Protein AF-A0AB39K686-F1 (afdb_monomer_lite)

Secondary structure (DSSP, 8-state):
--------HHHHHHTTSEEEEEE--EEPS-HHHHHHTGGGS-EEEEEETTEEEEEES--SS--S--EEEEEE--TTT---SSTTEEEEEEEE--TT-SSPEEEEEEEE---PPPHHHHHHHHHHHHHHHHTT------GGG-

pLDDT: mean 71.39, std 12.78, range [28.22, 87.88]

Radius of gyration: 18.41 Å; chains: 1; bounding box: 53×48×41 Å

Sequence (142 aa):
MVPAQGNDPHHIRLTPHKIIKVLELFKVSKPRDALRNASHSNYIYILDGNKPLYLSIVTSSRPLPSIDYLLLKDQKNTFTNQPNIINGYLINKDSTTDNPNLEEIELKVKSQLRTGYAERFQSVAAQYTARIGVDYFNEKTL

Structure (mmCIF, N/CA/C/O backbone):
data_AF-A0AB39K686-F1
#
_entry.id   AF-A0AB39K686-F1
#
loop_
_atom_site.group_PDB
_atom_site.id
_atom_site.type_symbol
_atom_site.label_atom_id
_atom_site.label_alt_id
_atom_site.label_comp_id
_atom_site.label_asym_id
_atom_site.label_entity_id
_atom_site.label_seq_id
_atom_site.pdbx_PDB_ins_code
_atom_site.Cartn_x
_atom_site.Cartn_y
_atom_site.Cartn_z
_atom_site.occupancy
_atom_site.B_iso_or_equiv
_atom_site.auth_seq_id
_atom_site.auth_comp_id
_atom_site.auth_asym_id
_atom_site.auth_atom_id
_atom_site.pdbx_PDB_model_num
ATOM 1 N N . MET A 1 1 ? 10.350 3.421 23.337 1.00 31.75 1 MET A N 1
ATOM 2 C CA . MET A 1 1 ? 9.802 4.596 22.623 1.00 31.75 1 MET A CA 1
ATOM 3 C C . MET A 1 1 ? 10.582 4.747 21.333 1.00 31.75 1 MET A C 1
ATOM 5 O O . MET A 1 1 ? 11.787 4.932 21.401 1.00 31.75 1 MET A O 1
ATOM 9 N N . VAL A 1 2 ? 9.934 4.560 20.182 1.00 28.22 2 VAL A N 1
ATOM 10 C CA . VAL A 1 2 ? 10.577 4.761 18.874 1.00 28.22 2 VAL A CA 1
ATOM 11 C C . VAL A 1 2 ? 10.740 6.275 18.675 1.00 28.22 2 VAL A C 1
ATOM 13 O O . VAL A 1 2 ? 9.759 6.994 18.880 1.00 28.22 2 VAL A O 1
ATOM 16 N N . PRO A 1 3 ? 11.946 6.783 18.362 1.00 35.47 3 PRO A N 1
ATOM 17 C CA . PRO A 1 3 ? 12.168 8.211 18.152 1.00 35.47 3 PRO A CA 1
ATOM 18 C C . PRO A 1 3 ? 11.275 8.713 17.013 1.00 35.47 3 PRO A C 1
ATOM 20 O O . PRO A 1 3 ? 11.034 7.993 16.047 1.00 35.47 3 PRO A O 1
ATOM 23 N N . ALA A 1 4 ? 10.746 9.925 17.173 1.00 40.59 4 ALA A N 1
ATOM 24 C CA . ALA A 1 4 ? 9.742 10.551 16.320 1.00 40.59 4 ALA A CA 1
ATOM 25 C C . ALA A 1 4 ? 10.117 10.527 14.822 1.00 40.59 4 ALA A C 1
ATOM 27 O O . ALA A 1 4 ? 10.712 11.462 14.296 1.00 40.59 4 ALA A O 1
ATOM 28 N N . GLN A 1 5 ? 9.709 9.473 14.111 1.00 39.44 5 GLN A N 1
ATOM 29 C CA . GLN A 1 5 ? 9.701 9.386 12.646 1.00 39.44 5 GLN A CA 1
ATOM 30 C C . GLN A 1 5 ? 8.551 10.234 12.069 1.00 39.44 5 GLN A C 1
ATOM 32 O O . GLN A 1 5 ? 7.676 9.737 11.365 1.00 39.44 5 GLN A O 1
ATOM 37 N N . GLY A 1 6 ? 8.503 11.514 12.440 1.00 45.06 6 GLY A N 1
ATOM 38 C CA . GLY A 1 6 ? 7.394 12.415 12.126 1.00 45.06 6 GLY A CA 1
ATOM 39 C C . GLY A 1 6 ? 7.810 13.840 11.772 1.00 45.06 6 GLY A C 1
ATOM 40 O O . GLY A 1 6 ? 6.962 14.718 11.830 1.00 45.06 6 GLY A O 1
ATOM 41 N N . ASN A 1 7 ? 9.076 14.084 11.418 1.00 45.09 7 ASN A N 1
ATOM 42 C CA . ASN A 1 7 ? 9.606 15.441 11.233 1.00 45.09 7 ASN A CA 1
ATOM 43 C C . ASN A 1 7 ? 10.071 15.747 9.802 1.00 45.09 7 ASN A C 1
ATOM 45 O O . ASN A 1 7 ? 11.006 16.519 9.618 1.00 45.09 7 ASN A O 1
ATOM 49 N N . ASP A 1 8 ? 9.406 15.207 8.778 1.00 54.72 8 ASP A N 1
ATOM 50 C CA . ASP A 1 8 ? 9.482 15.868 7.473 1.00 54.72 8 ASP A CA 1
ATOM 51 C C . ASP A 1 8 ? 8.666 17.174 7.551 1.00 54.72 8 ASP A C 1
ATOM 53 O O . ASP A 1 8 ? 7.493 17.122 7.939 1.00 54.72 8 ASP A O 1
ATOM 57 N N . PRO A 1 9 ? 9.222 18.352 7.197 1.00 59.22 9 PRO A N 1
ATOM 58 C CA . PRO A 1 9 ? 8.539 19.650 7.320 1.00 59.22 9 PRO A CA 1
ATOM 59 C C . PRO A 1 9 ? 7.157 19.686 6.654 1.00 59.22 9 PRO A C 1
ATOM 61 O O . PRO A 1 9 ? 6.261 20.418 7.078 1.00 59.22 9 PRO A O 1
ATOM 64 N N . HIS A 1 10 ? 6.970 18.867 5.619 1.00 60.97 10 HIS A N 1
ATOM 65 C CA . HIS A 1 10 ? 5.708 18.712 4.910 1.00 60.97 10 HIS A CA 1
ATOM 66 C C . HIS A 1 10 ? 4.610 18.074 5.777 1.00 60.97 10 HIS A C 1
ATOM 68 O O . HIS A 1 10 ? 3.458 18.478 5.671 1.00 60.97 10 HIS A O 1
ATOM 74 N N . HIS A 1 11 ? 4.935 17.149 6.685 1.00 60.19 11 HIS A N 1
ATOM 75 C CA . HIS A 1 11 ? 3.945 16.512 7.565 1.00 60.19 11 HIS A CA 1
ATOM 76 C C . HIS A 1 11 ? 3.345 17.495 8.579 1.00 60.19 11 HIS A C 1
ATOM 78 O O . HIS A 1 11 ? 2.146 17.450 8.854 1.00 60.19 11 HIS A O 1
ATOM 84 N N . ILE A 1 12 ? 4.153 18.431 9.087 1.00 63.44 12 ILE A N 1
ATOM 85 C CA . ILE A 1 12 ? 3.676 19.496 9.981 1.00 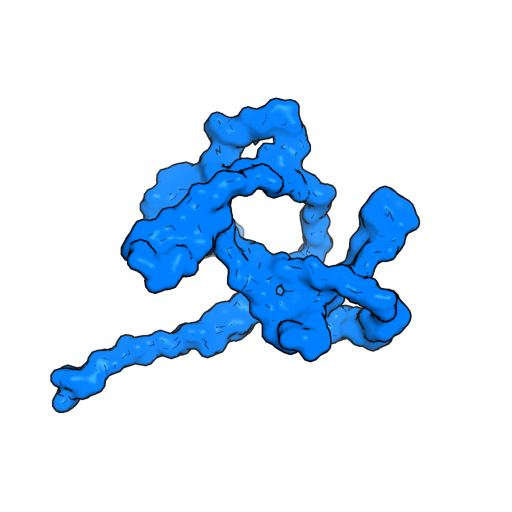63.44 12 ILE A CA 1
ATOM 86 C C . ILE A 1 12 ? 2.744 20.441 9.215 1.00 63.44 12 ILE A C 1
ATOM 88 O O . ILE A 1 12 ? 1.652 20.739 9.690 1.00 63.44 12 ILE A O 1
ATOM 92 N N . ARG A 1 13 ? 3.133 20.857 8.000 1.00 69.75 13 ARG A N 1
ATOM 93 C CA . ARG A 1 13 ? 2.331 21.759 7.147 1.00 69.75 13 ARG A CA 1
ATOM 94 C C . ARG A 1 13 ? 0.986 21.177 6.728 1.00 69.75 13 ARG A C 1
ATOM 96 O O . ARG A 1 13 ? 0.071 21.933 6.431 1.00 69.75 13 ARG A O 1
ATOM 103 N N . LEU A 1 14 ? 0.887 19.854 6.666 1.00 70.50 14 LEU A N 1
ATOM 104 C CA . LEU A 1 14 ? -0.323 19.168 6.235 1.00 70.50 14 LEU A CA 1
ATOM 105 C C . LEU A 1 14 ? -1.225 18.775 7.400 1.00 70.50 14 LEU A C 1
ATOM 107 O O . LEU A 1 14 ? -2.362 18.407 7.152 1.00 70.50 14 LEU A O 1
ATOM 111 N N . THR A 1 15 ? -0.776 18.899 8.652 1.00 73.31 15 THR A N 1
ATOM 112 C CA . THR A 1 15 ? -1.619 18.645 9.828 1.00 73.31 15 THR A CA 1
ATOM 113 C C . THR A 1 15 ? -2.852 19.564 9.793 1.00 73.31 15 THR A C 1
ATOM 115 O O . THR A 1 15 ? -2.689 20.769 9.610 1.00 73.31 15 THR A O 1
ATOM 118 N N . PRO A 1 16 ? -4.082 19.049 9.984 1.00 75.38 16 PRO A N 1
ATOM 119 C CA . PRO A 1 16 ? -4.442 17.717 10.495 1.00 75.38 16 PRO A CA 1
ATOM 120 C C . PRO A 1 16 ? -4.556 16.588 9.448 1.00 75.38 16 PRO A C 1
ATOM 122 O O . PRO A 1 16 ? -4.814 15.439 9.812 1.00 75.38 16 PRO A O 1
ATOM 125 N N . HIS A 1 17 ? -4.357 16.882 8.166 1.00 80.38 17 HIS A N 1
ATOM 126 C CA . HIS A 1 17 ? -4.295 15.900 7.083 1.00 80.38 17 HIS A CA 1
ATOM 127 C C . HIS A 1 17 ? -3.010 15.068 7.132 1.00 80.38 17 HIS A C 1
ATOM 129 O O . HIS A 1 17 ? -1.996 15.453 7.720 1.00 80.38 17 HIS A O 1
ATOM 135 N N . LYS A 1 18 ? -3.051 13.888 6.508 1.00 79.12 18 LYS A N 1
ATOM 136 C CA . LYS A 1 18 ? -1.909 12.966 6.465 1.00 79.12 18 LYS A CA 1
ATOM 137 C C . LYS A 1 18 ? -1.670 12.496 5.045 1.00 79.12 18 LYS A C 1
ATOM 139 O O . LYS A 1 18 ? -2.579 11.951 4.428 1.00 79.12 18 LYS A O 1
ATOM 144 N N . ILE A 1 19 ? -0.443 12.639 4.555 1.00 79.69 19 ILE A N 1
ATOM 145 C CA . ILE A 1 19 ? -0.028 11.946 3.335 1.00 79.69 19 ILE A CA 1
ATOM 146 C C . ILE A 1 19 ? 0.341 10.515 3.699 1.00 79.69 19 ILE A C 1
ATOM 148 O O . ILE A 1 19 ? 1.124 10.281 4.621 1.00 79.69 19 ILE A O 1
ATOM 152 N N . ILE A 1 20 ? -0.213 9.562 2.960 1.00 78.81 20 ILE A N 1
ATOM 153 C CA . ILE A 1 20 ? 0.192 8.162 3.024 1.00 78.81 20 ILE A CA 1
ATOM 154 C C . ILE A 1 20 ? 0.693 7.702 1.661 1.00 78.81 20 ILE A C 1
ATOM 156 O O . ILE A 1 20 ? 0.225 8.158 0.620 1.00 78.81 20 ILE A O 1
ATOM 160 N N . LYS A 1 21 ? 1.639 6.764 1.687 1.00 79.00 21 LYS A N 1
ATOM 161 C CA . LYS A 1 21 ? 2.064 6.015 0.506 1.00 79.00 21 LYS A CA 1
ATOM 162 C C . LYS A 1 21 ? 1.240 4.744 0.412 1.00 79.00 21 LYS A C 1
ATOM 164 O O . LYS A 1 21 ? 1.090 4.035 1.411 1.00 79.00 21 LYS A O 1
ATOM 169 N N . VAL A 1 22 ? 0.755 4.437 -0.780 1.00 80.69 22 VAL A N 1
ATOM 170 C CA . VAL A 1 22 ? 0.024 3.202 -1.063 1.00 80.69 22 VAL A CA 1
ATOM 171 C C . VAL A 1 22 ? 0.703 2.436 -2.187 1.00 80.69 22 VAL A C 1
ATOM 173 O O . VAL A 1 22 ? 1.311 3.024 -3.076 1.00 80.69 22 VAL A O 1
ATOM 176 N N . LEU A 1 23 ? 0.619 1.110 -2.121 1.00 84.19 23 LEU A N 1
ATOM 177 C CA . LEU A 1 23 ? 1.050 0.217 -3.190 1.00 84.19 23 LEU A CA 1
ATOM 178 C C . LEU A 1 23 ? -0.184 -0.305 -3.913 1.00 84.19 23 LEU A C 1
ATOM 180 O O . LEU A 1 23 ? -1.115 -0.801 -3.272 1.00 84.19 23 LEU A O 1
ATOM 184 N N . GLU A 1 24 ? -0.168 -0.228 -5.238 1.00 85.25 24 GLU A N 1
ATOM 185 C CA . GLU A 1 24 ? -1.209 -0.834 -6.060 1.00 85.25 24 GLU A CA 1
ATOM 186 C C . GLU A 1 24 ? -1.119 -2.367 -5.979 1.00 85.25 24 GLU A C 1
ATOM 188 O O . GLU A 1 24 ? -0.034 -2.954 -6.032 1.00 85.25 24 GLU A O 1
ATOM 193 N N . LEU A 1 25 ? -2.272 -3.024 -5.839 1.00 85.75 25 LEU A N 1
ATOM 194 C CA . LEU A 1 25 ? -2.374 -4.478 -5.798 1.00 85.75 25 LEU A CA 1
ATOM 195 C C . LEU A 1 25 ? -3.138 -4.983 -7.016 1.00 85.75 25 LEU A C 1
ATOM 197 O O . LEU A 1 25 ? -4.310 -4.671 -7.219 1.00 85.75 25 LEU A O 1
ATOM 201 N N . PHE A 1 26 ? -2.487 -5.845 -7.783 1.00 86.56 26 PHE A N 1
ATOM 202 C CA . PHE A 1 26 ? -3.030 -6.455 -8.982 1.00 86.56 26 PHE A CA 1
ATOM 203 C C . PHE A 1 26 ? -3.529 -7.861 -8.693 1.00 86.56 26 PHE A C 1
ATOM 205 O O . PHE A 1 26 ? -2.868 -8.660 -8.027 1.00 86.56 26 PHE A O 1
ATOM 212 N N . LYS A 1 27 ? -4.693 -8.201 -9.241 1.00 87.88 27 LYS A N 1
ATOM 213 C CA . LYS A 1 27 ? -5.233 -9.553 -9.128 1.00 87.88 27 LYS A CA 1
ATOM 214 C C . LYS A 1 27 ? -4.419 -10.531 -9.971 1.00 87.88 27 LYS A C 1
ATOM 216 O O . LYS A 1 27 ? -4.228 -10.331 -11.167 1.00 87.88 27 LYS A O 1
ATOM 221 N N . VAL A 1 28 ? -4.009 -11.636 -9.359 1.00 86.94 28 VAL A N 1
ATOM 222 C CA . VAL A 1 28 ? -3.301 -12.713 -10.049 1.00 86.94 28 VAL A CA 1
ATOM 223 C C . VAL A 1 28 ? -4.305 -13.644 -10.730 1.00 86.94 28 VAL A C 1
ATOM 225 O O . VAL A 1 28 ? -5.200 -14.197 -10.090 1.00 86.94 28 VAL A O 1
ATOM 228 N N . SER A 1 29 ? -4.131 -13.854 -12.036 1.00 81.56 29 SER A N 1
ATOM 229 C CA . SER A 1 29 ? -4.971 -14.746 -12.849 1.00 81.56 29 SER A CA 1
ATOM 230 C C . SER A 1 29 ? -4.636 -16.232 -12.675 1.00 81.56 29 SER A C 1
ATOM 232 O O . SER A 1 29 ? -5.522 -17.073 -12.811 1.00 81.56 29 SER A O 1
ATOM 234 N N . LYS A 1 30 ? -3.383 -16.565 -12.329 1.00 83.00 30 LYS A N 1
ATOM 235 C CA . LYS A 1 30 ? -2.897 -17.937 -12.091 1.00 83.00 30 LYS A CA 1
ATOM 236 C C . LYS A 1 30 ? -2.427 -18.142 -10.637 1.00 83.00 30 LYS A C 1
ATOM 238 O O . LYS A 1 30 ? -1.231 -18.084 -10.356 1.00 83.00 30 LYS A O 1
ATOM 243 N N . PRO A 1 31 ? -3.345 -18.420 -9.693 1.00 78.00 31 PRO A N 1
ATOM 244 C CA . PRO A 1 31 ? -3.032 -18.587 -8.271 1.00 78.00 31 PRO A CA 1
ATOM 245 C C . PRO A 1 31 ? -1.940 -19.607 -7.928 1.00 78.00 31 PRO A C 1
ATOM 247 O O . PRO A 1 31 ? -1.159 -19.389 -7.005 1.00 78.00 31 PRO A O 1
ATOM 250 N N . ARG A 1 32 ? -1.871 -20.728 -8.661 1.00 78.50 32 ARG A N 1
ATOM 251 C CA . ARG A 1 32 ? -0.880 -21.791 -8.409 1.00 78.50 32 ARG A CA 1
ATOM 252 C C . ARG A 1 32 ? 0.553 -21.317 -8.657 1.00 78.50 32 ARG A C 1
ATOM 254 O O . ARG A 1 32 ? 1.449 -21.703 -7.912 1.00 78.50 32 ARG A O 1
ATOM 261 N N . ASP A 1 33 ? 0.751 -20.452 -9.646 1.00 75.94 33 ASP A N 1
ATOM 262 C CA . ASP A 1 33 ? 2.065 -19.891 -9.966 1.00 75.94 33 ASP A CA 1
ATOM 263 C C . ASP A 1 33 ? 2.477 -18.834 -8.934 1.00 75.94 33 ASP A C 1
ATOM 265 O O . ASP A 1 33 ? 3.640 -18.778 -8.535 1.00 75.94 33 ASP A O 1
ATOM 269 N N . ALA A 1 34 ? 1.518 -18.052 -8.422 1.00 73.50 34 ALA A N 1
ATOM 270 C CA . ALA A 1 34 ? 1.766 -17.142 -7.303 1.00 73.50 34 ALA A CA 1
ATOM 271 C C . ALA A 1 34 ? 2.184 -17.895 -6.037 1.00 73.50 34 ALA A C 1
ATOM 273 O O . ALA A 1 34 ? 3.178 -17.522 -5.422 1.00 73.50 34 ALA A O 1
ATOM 274 N N . LEU A 1 35 ? 1.493 -18.989 -5.692 1.00 73.25 35 LEU A N 1
ATOM 275 C CA . LEU A 1 35 ? 1.835 -19.813 -4.527 1.00 73.25 35 LEU A CA 1
ATOM 276 C C . LEU A 1 35 ? 3.263 -20.365 -4.599 1.00 73.25 35 LEU A C 1
ATOM 278 O O . LEU A 1 35 ? 3.979 -20.330 -3.601 1.00 73.25 35 LEU A O 1
ATOM 282 N N . ARG A 1 36 ? 3.704 -20.819 -5.779 1.00 74.12 36 ARG A N 1
ATOM 283 C CA . ARG A 1 36 ? 5.090 -21.274 -5.994 1.00 74.12 36 ARG A CA 1
ATOM 284 C C . ARG A 1 36 ? 6.112 -20.161 -5.767 1.00 74.12 36 ARG A C 1
ATOM 286 O O . ARG A 1 36 ? 7.213 -20.427 -5.304 1.00 74.12 36 ARG A O 1
ATOM 293 N N . ASN A 1 37 ? 5.719 -18.923 -6.047 1.00 70.12 37 ASN A N 1
ATOM 294 C CA . ASN A 1 37 ? 6.553 -17.737 -5.913 1.00 70.12 37 ASN A CA 1
ATOM 295 C C . ASN A 1 37 ? 6.246 -16.918 -4.648 1.00 70.12 37 ASN A C 1
ATOM 297 O O . ASN A 1 37 ? 6.701 -15.778 -4.550 1.00 70.12 37 ASN A O 1
ATOM 301 N N . ALA A 1 38 ? 5.519 -17.474 -3.670 1.00 64.88 38 ALA A N 1
ATOM 302 C CA . ALA A 1 38 ? 5.104 -16.773 -2.452 1.00 64.88 38 ALA A CA 1
ATOM 303 C C . ALA A 1 38 ? 6.283 -16.218 -1.634 1.00 64.88 38 ALA A C 1
ATOM 305 O O . ALA A 1 38 ? 6.134 -15.222 -0.927 1.00 64.88 38 ALA A O 1
ATOM 306 N N . SER A 1 39 ? 7.456 -16.843 -1.755 1.00 63.34 39 SER A N 1
ATOM 307 C CA . SER A 1 39 ? 8.712 -16.425 -1.128 1.00 63.34 39 SER A CA 1
ATOM 308 C C . SER A 1 39 ? 9.252 -15.091 -1.652 1.00 63.34 39 SER A C 1
ATOM 310 O O . SER A 1 39 ? 9.988 -14.417 -0.937 1.00 63.34 39 SER A O 1
ATOM 312 N N . HIS A 1 40 ? 8.852 -14.654 -2.850 1.00 68.50 40 HIS A N 1
ATOM 313 C CA . HIS A 1 40 ? 9.369 -13.436 -3.481 1.00 68.50 40 HIS A CA 1
ATOM 314 C C . HIS A 1 40 ? 8.820 -12.137 -2.876 1.00 68.50 40 HIS A C 1
ATOM 316 O O . HIS A 1 40 ? 9.024 -11.079 -3.452 1.00 68.50 40 HIS A O 1
ATOM 322 N N . SER A 1 41 ? 8.112 -12.184 -1.740 1.00 67.94 41 SER A N 1
ATOM 323 C CA . SER A 1 41 ? 7.558 -11.018 -1.016 1.00 67.94 41 SER A CA 1
ATOM 324 C C . SER A 1 41 ? 6.605 -10.118 -1.821 1.00 67.94 41 SER A C 1
ATOM 326 O O . SER A 1 41 ? 6.063 -9.158 -1.285 1.00 67.94 41 SER A O 1
ATOM 328 N N . ASN A 1 42 ? 6.336 -10.470 -3.078 1.00 76.19 42 ASN A N 1
ATOM 329 C CA . ASN A 1 42 ? 5.556 -9.682 -4.022 1.00 76.19 42 ASN A CA 1
ATOM 330 C C . ASN A 1 42 ? 4.080 -10.094 -4.075 1.00 76.19 42 ASN A C 1
ATOM 332 O O . ASN A 1 42 ? 3.341 -9.577 -4.910 1.00 76.19 42 ASN A O 1
ATOM 336 N N . TYR A 1 43 ? 3.652 -11.042 -3.237 1.00 82.44 43 TYR A N 1
ATOM 337 C CA . TYR A 1 43 ? 2.308 -11.619 -3.266 1.00 82.44 43 TYR A CA 1
ATOM 338 C C . TYR A 1 43 ? 1.602 -11.485 -1.915 1.00 82.44 43 TYR A C 1
ATOM 340 O O . TYR A 1 43 ? 2.208 -11.684 -0.860 1.00 82.44 43 TYR A O 1
ATOM 348 N N . ILE A 1 44 ? 0.301 -11.194 -1.961 1.00 80.31 44 ILE A N 1
ATOM 349 C CA . ILE A 1 44 ? -0.607 -11.186 -0.812 1.00 80.31 44 ILE A CA 1
ATOM 350 C C . ILE A 1 44 ? -1.718 -12.196 -1.059 1.00 80.31 44 ILE A C 1
ATOM 352 O O . ILE A 1 44 ? -2.300 -12.268 -2.143 1.00 80.31 44 ILE A O 1
ATOM 356 N N . TYR A 1 45 ? -2.032 -12.941 -0.008 1.00 83.00 45 TYR A N 1
ATOM 357 C CA . TYR A 1 45 ? -3.110 -13.913 0.020 1.00 83.00 45 TYR A CA 1
ATOM 358 C C . TYR A 1 45 ? -4.151 -13.425 1.016 1.00 83.00 45 TYR A C 1
ATOM 360 O O . TYR A 1 45 ? -3.852 -13.298 2.205 1.00 83.00 45 TYR A O 1
ATOM 368 N N . ILE A 1 46 ? -5.355 -13.138 0.532 1.00 80.44 46 ILE A N 1
ATOM 369 C CA . ILE A 1 46 ? -6.480 -12.755 1.386 1.00 80.44 46 ILE A CA 1
ATOM 370 C C . ILE A 1 46 ? -7.674 -13.668 1.130 1.00 80.44 46 ILE A C 1
ATOM 372 O O . ILE A 1 46 ? -7.824 -14.242 0.050 1.00 80.44 46 ILE A O 1
ATOM 376 N N . LEU A 1 47 ? -8.535 -13.787 2.134 1.00 80.44 47 LEU A N 1
ATOM 377 C CA . LEU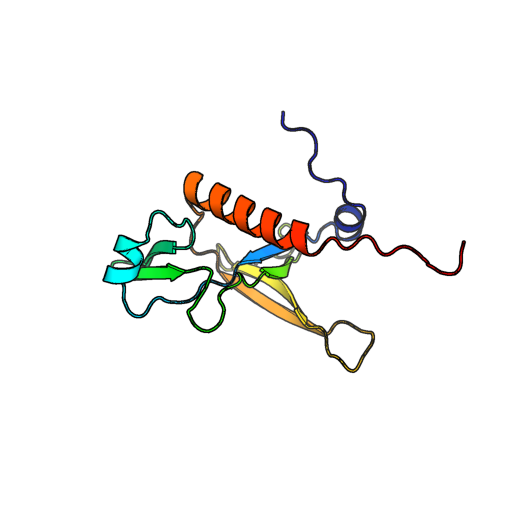 A 1 47 ? -9.863 -14.369 1.991 1.00 80.44 47 LEU A CA 1
ATOM 378 C C . LEU A 1 47 ? -10.856 -13.211 1.956 1.00 80.44 47 LEU A C 1
ATOM 380 O O . LEU A 1 47 ? -10.986 -12.486 2.940 1.00 80.44 47 LEU A O 1
ATOM 384 N N . ASP A 1 48 ? -11.527 -13.017 0.822 1.00 80.38 48 ASP A N 1
ATOM 385 C CA . ASP A 1 48 ? -12.655 -12.088 0.737 1.00 80.38 48 ASP A CA 1
ATOM 386 C C . ASP A 1 48 ? -13.938 -12.889 0.984 1.00 80.38 48 ASP A C 1
ATOM 388 O O . ASP A 1 48 ? -14.385 -13.672 0.137 1.00 80.38 48 ASP A O 1
ATOM 392 N N . GLY A 1 49 ? -14.447 -12.802 2.216 1.00 81.62 49 GLY A N 1
ATOM 393 C CA . GLY A 1 49 ? -15.437 -13.741 2.743 1.00 81.62 49 GLY A CA 1
ATOM 394 C C . GLY A 1 49 ? -14.849 -15.152 2.824 1.00 81.62 49 GLY A C 1
ATOM 395 O O . GLY A 1 49 ? -14.076 -15.449 3.728 1.00 81.62 49 GLY A O 1
ATOM 396 N N . ASN A 1 50 ? -15.186 -16.002 1.848 1.00 82.44 50 ASN A N 1
ATOM 397 C CA . ASN A 1 50 ? -14.691 -17.381 1.740 1.00 82.44 50 ASN A CA 1
ATOM 398 C C . ASN A 1 50 ? -13.999 -17.675 0.396 1.00 82.44 50 ASN A C 1
ATOM 400 O O . ASN A 1 50 ? -13.698 -18.824 0.072 1.00 82.44 50 ASN A O 1
ATOM 404 N N . LYS A 1 51 ? -13.777 -16.639 -0.422 1.00 85.62 51 LYS A N 1
ATOM 405 C CA . LYS A 1 51 ? -13.126 -16.774 -1.724 1.00 85.62 51 LYS A CA 1
ATOM 406 C C . LYS A 1 51 ? -11.650 -16.391 -1.596 1.00 85.62 51 LYS A C 1
ATOM 408 O O . LYS A 1 51 ? -11.360 -15.253 -1.218 1.00 85.62 51 LYS A O 1
ATOM 413 N N . PRO A 1 52 ? -10.710 -17.292 -1.929 1.00 83.81 52 PRO A N 1
ATOM 414 C CA . PRO A 1 52 ? -9.298 -16.954 -1.905 1.00 83.81 52 PRO A CA 1
ATOM 415 C C . PRO A 1 52 ? -8.983 -15.974 -3.035 1.00 83.81 52 PRO A C 1
ATOM 417 O O . PRO A 1 52 ? -9.281 -16.225 -4.208 1.00 83.81 52 PRO A O 1
ATOM 420 N N . LEU A 1 53 ? -8.378 -14.848 -2.668 1.00 86.00 53 LEU A N 1
ATOM 421 C CA . LEU A 1 53 ? -7.894 -13.839 -3.591 1.00 86.00 53 LEU A CA 1
ATOM 422 C C . LEU A 1 53 ? -6.373 -13.753 -3.498 1.00 86.00 53 LEU A C 1
ATOM 424 O O . LEU A 1 53 ? -5.783 -13.665 -2.421 1.00 86.00 53 LEU A O 1
ATOM 428 N N . TYR A 1 54 ? -5.763 -13.774 -4.675 1.00 86.94 54 TYR A N 1
ATOM 429 C CA . TYR A 1 54 ? -4.328 -13.739 -4.875 1.00 86.94 54 TYR A CA 1
ATOM 430 C C . TYR A 1 54 ? -3.996 -12.394 -5.494 1.00 86.94 54 TYR A C 1
ATOM 432 O O . TYR A 1 54 ? -4.484 -12.074 -6.581 1.00 86.94 54 TYR A O 1
ATOM 440 N N . LEU A 1 55 ? -3.210 -11.603 -4.780 1.00 86.50 55 LEU A N 1
ATOM 441 C CA . LEU A 1 55 ? -2.829 -10.258 -5.172 1.00 86.50 55 LEU A CA 1
ATOM 442 C C . LEU A 1 55 ? -1.312 -10.184 -5.312 1.00 86.50 55 LEU A C 1
ATOM 444 O O . LEU A 1 55 ? -0.588 -10.900 -4.619 1.00 86.50 55 LEU A O 1
ATOM 448 N N . SER A 1 56 ? -0.828 -9.320 -6.192 1.00 86.19 56 SER A N 1
ATOM 449 C CA . SER A 1 56 ? 0.592 -9.020 -6.337 1.00 86.19 56 SER A CA 1
ATOM 450 C C . SER A 1 56 ? 0.824 -7.522 -6.450 1.00 86.19 56 SER A C 1
ATOM 452 O O . SER A 1 56 ? -0.024 -6.811 -6.972 1.00 86.19 56 SER A O 1
ATOM 454 N N . ILE A 1 57 ? 1.974 -7.048 -5.977 1.00 83.56 57 ILE A N 1
ATOM 455 C CA . ILE A 1 57 ? 2.408 -5.650 -6.148 1.00 83.56 57 ILE A CA 1
ATOM 456 C C . ILE A 1 57 ? 3.019 -5.369 -7.529 1.00 83.56 57 ILE A C 1
ATOM 458 O O . ILE A 1 57 ? 3.314 -4.223 -7.851 1.00 83.56 57 ILE A O 1
ATOM 462 N N . VAL A 1 58 ? 3.229 -6.410 -8.339 1.00 81.88 58 VAL A N 1
ATOM 463 C CA . VAL A 1 58 ? 3.790 -6.326 -9.693 1.00 81.88 58 VAL A CA 1
ATOM 464 C C . VAL A 1 58 ? 2.995 -7.216 -10.645 1.00 81.88 58 VAL A C 1
ATOM 466 O O . VAL A 1 58 ? 2.278 -8.127 -10.232 1.00 81.88 58 VAL A O 1
ATOM 469 N N . THR A 1 59 ? 3.125 -6.969 -11.943 1.00 79.12 59 THR A N 1
ATOM 470 C CA . THR A 1 59 ? 2.531 -7.804 -12.997 1.00 79.12 59 THR A CA 1
ATOM 471 C C . THR A 1 59 ? 3.539 -8.050 -14.113 1.00 79.12 59 THR A C 1
ATOM 473 O O . THR A 1 59 ? 4.594 -7.424 -14.162 1.00 79.12 59 THR A O 1
ATOM 476 N N . SER A 1 60 ? 3.218 -8.945 -15.050 1.00 73.06 60 SER A N 1
ATOM 477 C CA . SER A 1 60 ? 4.065 -9.179 -16.227 1.00 73.06 60 SER A CA 1
ATOM 478 C C . SER A 1 60 ? 4.224 -7.937 -17.111 1.00 73.06 60 SER A C 1
ATOM 480 O O . SER A 1 60 ? 5.243 -7.800 -17.775 1.00 73.06 60 SER A O 1
ATOM 482 N N . SER A 1 61 ? 3.235 -7.037 -17.125 1.00 77.50 61 SER A N 1
ATOM 483 C CA . SER A 1 61 ? 3.298 -5.767 -17.859 1.00 77.50 61 SER A CA 1
ATOM 484 C C . SER A 1 61 ? 3.916 -4.627 -17.045 1.00 77.50 61 SER A C 1
ATOM 486 O O . SER A 1 61 ? 4.427 -3.677 -17.630 1.00 77.50 61 SER A O 1
ATOM 488 N N . ARG A 1 62 ? 3.893 -4.709 -15.707 1.00 75.62 62 ARG A N 1
ATOM 489 C CA . ARG A 1 62 ? 4.511 -3.740 -14.788 1.00 75.62 62 ARG A CA 1
ATOM 490 C C . ARG A 1 62 ? 5.421 -4.474 -13.794 1.00 75.62 62 ARG A C 1
ATOM 492 O O . ARG A 1 62 ? 4.953 -4.851 -12.717 1.00 75.62 62 ARG A O 1
ATOM 499 N N . PRO A 1 63 ? 6.706 -4.693 -14.137 1.00 76.75 63 PRO A N 1
ATOM 500 C CA . PRO A 1 63 ? 7.642 -5.432 -13.284 1.00 76.75 63 PRO A CA 1
ATOM 501 C C . PRO A 1 63 ? 8.122 -4.625 -12.067 1.00 76.75 63 PRO A C 1
ATOM 503 O O . PRO A 1 63 ? 8.788 -5.175 -11.193 1.00 76.75 63 PRO A O 1
ATOM 506 N N . LEU A 1 64 ? 7.802 -3.330 -12.011 1.00 80.38 64 LEU A N 1
ATOM 507 C CA . LEU A 1 64 ? 8.115 -2.433 -10.902 1.00 80.38 64 LEU A CA 1
ATOM 508 C C . LEU A 1 64 ? 6.847 -2.134 -10.090 1.00 80.38 64 LEU A C 1
ATOM 510 O O . LEU A 1 64 ? 5.768 -2.034 -10.683 1.00 80.38 64 LEU A O 1
ATOM 514 N N . PRO A 1 65 ? 6.956 -1.989 -8.756 1.00 80.38 65 PRO A N 1
ATOM 515 C CA . PRO A 1 65 ? 5.816 -1.643 -7.920 1.00 80.38 65 PRO A CA 1
ATOM 516 C C . PRO A 1 65 ? 5.309 -0.237 -8.254 1.00 80.38 65 PRO A C 1
ATOM 518 O O . PRO A 1 65 ? 6.094 0.699 -8.409 1.00 80.38 65 PRO A O 1
ATOM 521 N N . SER A 1 66 ? 3.988 -0.093 -8.331 1.00 81.69 66 SER A N 1
ATOM 522 C CA . SER A 1 66 ? 3.328 1.203 -8.487 1.00 81.69 66 SER A CA 1
ATOM 523 C C . SER A 1 66 ? 3.057 1.783 -7.100 1.00 81.69 66 SER A C 1
ATOM 525 O O . SER A 1 66 ? 2.301 1.191 -6.322 1.00 81.69 66 SER A O 1
ATOM 527 N N . ILE A 1 67 ? 3.731 2.888 -6.769 1.00 79.88 67 ILE A N 1
ATOM 528 C CA . ILE A 1 67 ? 3.520 3.634 -5.524 1.00 79.88 67 ILE A CA 1
ATOM 529 C C . ILE A 1 67 ? 2.734 4.891 -5.853 1.00 79.88 67 ILE A C 1
ATOM 531 O O . ILE A 1 67 ? 3.156 5.664 -6.710 1.00 79.88 67 ILE A O 1
ATOM 535 N N . ASP A 1 68 ? 1.654 5.107 -5.115 1.00 76.81 68 ASP A N 1
ATOM 536 C CA . ASP A 1 68 ? 0.859 6.326 -5.189 1.00 76.81 68 ASP A CA 1
ATOM 537 C C . ASP A 1 68 ? 0.819 7.042 -3.831 1.00 76.81 68 ASP A C 1
ATOM 539 O O . ASP A 1 68 ? 1.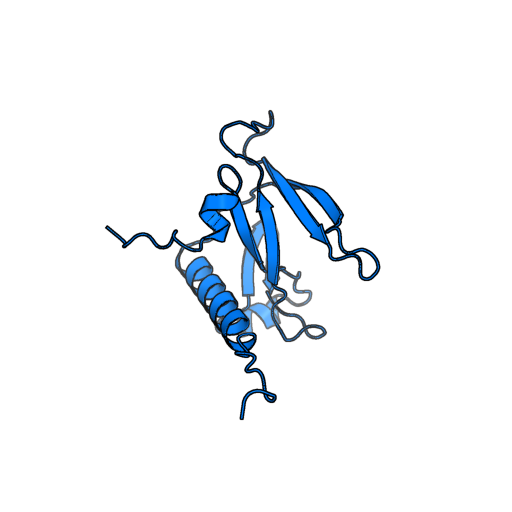132 6.458 -2.782 1.00 76.81 68 ASP A O 1
ATOM 543 N N . TYR A 1 69 ? 0.445 8.316 -3.855 1.00 78.19 69 TYR A N 1
ATOM 544 C CA . TYR A 1 69 ? 0.344 9.181 -2.689 1.00 78.19 69 TYR A CA 1
ATOM 545 C C . TYR A 1 69 ? -1.096 9.641 -2.510 1.00 78.19 69 TYR A C 1
ATOM 547 O O . TYR A 1 69 ? -1.688 10.253 -3.395 1.00 78.19 69 TYR A O 1
ATOM 555 N N . LEU A 1 70 ? -1.641 9.394 -1.322 1.00 82.25 70 LEU A N 1
ATOM 556 C CA . LEU A 1 70 ? -2.986 9.827 -0.962 1.00 82.25 70 LEU A CA 1
ATOM 557 C C . LEU A 1 70 ? -2.905 10.859 0.153 1.00 82.25 70 LEU A C 1
ATOM 559 O O . LEU A 1 70 ? -2.227 10.636 1.161 1.00 82.25 70 LEU A O 1
ATOM 563 N N . LEU A 1 71 ? -3.629 11.964 -0.008 1.00 85.06 71 LEU A N 1
ATOM 564 C CA . LEU A 1 71 ? -3.819 12.948 1.051 1.00 85.06 71 LEU A CA 1
ATOM 565 C C . LEU A 1 71 ? -5.097 12.606 1.815 1.00 85.06 71 LEU A C 1
ATOM 567 O O . LEU A 1 71 ? -6.200 12.874 1.350 1.00 85.06 71 LEU A O 1
ATOM 571 N N . LEU A 1 72 ? -4.962 12.010 2.994 1.00 83.75 72 LEU A N 1
ATOM 572 C CA . LEU A 1 72 ? -6.097 11.692 3.853 1.00 83.75 72 LEU A CA 1
ATOM 573 C C . LEU A 1 72 ? -6.609 12.952 4.550 1.00 83.75 72 LEU A C 1
ATOM 575 O O . LEU A 1 72 ? -5.829 13.680 5.176 1.00 83.75 72 LEU A O 1
ATOM 579 N N . LYS A 1 73 ? -7.929 13.165 4.499 1.00 82.56 73 LYS A N 1
ATOM 580 C CA . LYS A 1 73 ? -8.599 14.216 5.270 1.00 82.56 73 LYS A CA 1
ATOM 581 C C . LYS A 1 73 ? -8.463 13.946 6.770 1.00 82.56 73 LYS A C 1
ATOM 583 O O . LYS A 1 73 ? -8.140 12.839 7.202 1.00 82.56 73 LYS A O 1
ATOM 588 N N . ASP A 1 74 ? -8.686 14.988 7.567 1.00 76.31 74 ASP A N 1
ATOM 589 C CA . ASP A 1 74 ? -8.588 14.893 9.021 1.00 76.31 74 ASP A CA 1
ATOM 590 C C . ASP A 1 74 ? -9.534 13.814 9.558 1.00 76.31 74 ASP A C 1
ATOM 592 O O . ASP A 1 74 ? -10.754 13.971 9.550 1.00 76.31 74 ASP A O 1
ATOM 596 N N . GLN A 1 75 ? -8.960 12.727 10.064 1.00 63.81 75 GLN A N 1
ATOM 597 C CA . GLN A 1 75 ? -9.717 11.600 10.602 1.00 63.81 75 GLN A CA 1
ATOM 598 C C . GLN A 1 75 ? -10.510 11.959 11.868 1.00 63.81 75 GLN A C 1
ATOM 600 O O . GLN A 1 75 ? -11.443 11.239 12.205 1.00 63.81 75 GLN A O 1
ATOM 605 N N . LYS A 1 76 ? -10.152 13.039 12.583 1.00 60.06 76 LYS A N 1
ATOM 606 C CA . LYS A 1 76 ? -10.848 13.460 13.810 1.00 60.06 76 LYS A CA 1
ATOM 607 C C . LYS A 1 76 ? -12.101 14.290 13.542 1.00 60.06 76 LYS A C 1
ATOM 609 O O . LYS A 1 76 ? -12.986 14.298 14.385 1.00 60.06 76 LYS A O 1
ATOM 614 N N . ASN A 1 77 ? -12.165 14.979 12.403 1.00 55.38 77 ASN A N 1
ATOM 615 C CA . ASN A 1 77 ? -13.266 15.886 12.063 1.00 55.38 77 ASN A CA 1
ATOM 616 C C . ASN A 1 77 ? -14.081 15.421 10.846 1.00 55.38 77 ASN A C 1
ATOM 618 O O . ASN A 1 77 ? -15.168 15.937 10.604 1.00 55.38 77 ASN A O 1
ATOM 622 N N . THR A 1 78 ? -13.592 14.424 10.103 1.00 56.53 78 THR A N 1
ATOM 623 C CA . THR A 1 78 ? -14.267 13.859 8.926 1.00 56.53 78 THR A CA 1
ATOM 624 C C . THR A 1 78 ? -14.824 12.480 9.281 1.00 56.53 78 THR A C 1
ATOM 626 O O . THR A 1 78 ? -14.343 11.454 8.805 1.00 56.53 78 THR A O 1
ATOM 629 N N . PHE A 1 79 ? -15.807 12.437 10.182 1.00 53.06 79 PHE A N 1
ATOM 630 C CA . PHE A 1 79 ? -16.546 11.203 10.441 1.00 53.06 79 PHE A CA 1
ATOM 631 C C . PHE A 1 79 ? -17.499 10.953 9.274 1.00 53.06 79 PHE A C 1
ATOM 633 O O . PHE A 1 79 ? -18.509 11.633 9.112 1.00 53.06 79 PHE A O 1
ATOM 640 N N . THR A 1 80 ? -17.181 9.965 8.449 1.00 57.38 80 THR A N 1
ATOM 641 C CA . THR A 1 80 ? -18.188 9.323 7.609 1.00 57.38 80 THR A CA 1
ATOM 642 C C . THR A 1 80 ? -19.118 8.528 8.528 1.00 57.38 80 THR A C 1
ATOM 644 O O . THR A 1 80 ? -18.675 7.870 9.468 1.00 57.38 80 THR A O 1
ATOM 647 N N . ASN A 1 81 ? -20.427 8.551 8.262 1.00 58.12 81 ASN A N 1
ATOM 648 C CA . ASN A 1 81 ? -21.417 7.776 9.032 1.00 58.12 81 ASN A CA 1
ATOM 649 C C . ASN A 1 81 ? -21.235 6.247 8.893 1.00 58.12 81 ASN A C 1
ATOM 651 O O . ASN A 1 81 ? -22.020 5.474 9.441 1.00 58.12 81 ASN A O 1
ATOM 655 N N . GLN A 1 82 ? -20.225 5.798 8.143 1.00 64.44 82 GLN A N 1
ATOM 656 C CA . GLN A 1 82 ? -19.919 4.397 7.904 1.00 64.44 82 GLN A CA 1
ATOM 657 C C . GLN A 1 82 ? -18.586 4.023 8.567 1.00 64.44 82 GLN A C 1
ATOM 659 O O . GLN A 1 82 ? -17.565 4.659 8.298 1.00 64.44 82 GLN A O 1
ATOM 664 N N . PRO A 1 83 ? -18.548 2.961 9.39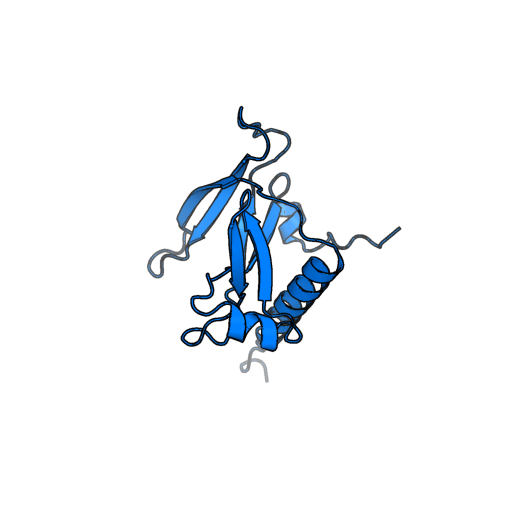2 1.00 64.69 83 PRO A N 1
ATOM 665 C CA . PRO A 1 83 ? -17.302 2.504 9.987 1.00 64.69 83 PRO A CA 1
ATOM 666 C C . PRO A 1 83 ? -16.316 2.079 8.892 1.00 64.69 83 PRO A C 1
ATOM 668 O O . PRO A 1 83 ? -16.694 1.431 7.912 1.00 64.69 83 PRO A O 1
ATOM 671 N N . ASN A 1 84 ? -15.035 2.390 9.099 1.00 70.44 84 ASN A N 1
ATOM 672 C CA . ASN A 1 84 ? -13.918 2.011 8.227 1.00 70.44 84 ASN A CA 1
ATOM 673 C C . ASN A 1 84 ? -13.876 2.700 6.850 1.00 70.44 84 ASN A C 1
ATOM 675 O O . ASN A 1 84 ? -13.194 2.187 5.963 1.00 70.44 84 ASN A O 1
ATOM 679 N N . ILE A 1 85 ? -14.553 3.836 6.653 1.00 78.50 85 ILE A N 1
ATOM 680 C CA . ILE A 1 85 ? -14.359 4.681 5.464 1.00 78.50 85 ILE A CA 1
ATOM 681 C C . ILE A 1 85 ? -13.476 5.877 5.813 1.00 78.50 85 ILE A C 1
ATOM 683 O O . ILE A 1 85 ? -13.705 6.565 6.804 1.00 78.50 85 ILE A O 1
ATOM 687 N N . ILE A 1 86 ? -12.456 6.116 4.993 1.00 77.12 86 ILE A N 1
ATOM 688 C CA . ILE A 1 86 ? -11.543 7.251 5.101 1.00 77.12 86 ILE A CA 1
ATOM 689 C C . ILE A 1 86 ? -11.674 8.081 3.831 1.00 77.12 86 ILE A C 1
ATOM 691 O O . ILE A 1 86 ? -11.517 7.550 2.734 1.00 77.12 86 ILE A O 1
ATOM 695 N N . ASN A 1 87 ? -11.896 9.382 3.984 1.00 81.75 87 ASN A N 1
ATOM 696 C CA . ASN A 1 87 ? -11.935 10.300 2.852 1.00 81.75 87 ASN A CA 1
ATOM 697 C C . ASN A 1 87 ? -10.542 10.869 2.599 1.00 81.75 87 ASN A C 1
ATOM 699 O O . ASN A 1 87 ? -9.780 11.151 3.532 1.00 81.75 87 ASN A O 1
ATOM 703 N N . GLY A 1 88 ? -10.210 11.057 1.333 1.00 83.31 88 GLY A N 1
ATOM 704 C CA . GLY A 1 88 ? -8.940 11.636 0.937 1.00 83.31 88 GLY A CA 1
ATOM 705 C C . GLY A 1 88 ? -8.989 12.211 -0.463 1.00 83.31 88 GLY A C 1
ATOM 706 O O . GLY A 1 88 ? -10.040 12.250 -1.095 1.00 83.31 88 GLY A O 1
ATOM 707 N N . TYR A 1 89 ? -7.830 12.648 -0.927 1.00 82.69 89 TYR A N 1
ATOM 708 C CA . TYR A 1 89 ? -7.626 13.104 -2.287 1.00 82.69 89 TYR A CA 1
ATOM 709 C C . TYR A 1 89 ? -6.582 12.235 -2.972 1.00 82.69 89 TYR A C 1
ATOM 711 O O . TYR A 1 89 ? -5.509 11.985 -2.404 1.00 82.69 89 TYR A O 1
ATOM 719 N N . LEU A 1 90 ? -6.898 11.806 -4.192 1.00 79.19 90 LEU A N 1
ATOM 720 C CA . LEU A 1 90 ? -5.900 11.343 -5.141 1.00 79.19 90 LEU A CA 1
ATOM 721 C C . LEU A 1 90 ? -5.245 12.580 -5.759 1.00 79.19 90 LEU A C 1
ATOM 723 O O . LEU A 1 90 ? -5.934 13.475 -6.252 1.00 79.19 90 LEU A O 1
ATOM 727 N N . ILE A 1 91 ? -3.918 12.651 -5.698 1.00 72.50 91 ILE A N 1
ATOM 728 C CA . ILE A 1 91 ? -3.172 13.771 -6.270 1.00 72.50 91 ILE A CA 1
ATOM 729 C C . ILE A 1 91 ? -2.831 13.395 -7.707 1.00 72.50 91 ILE A C 1
ATOM 731 O O . ILE A 1 91 ? -1.833 12.718 -7.954 1.00 72.50 91 ILE A O 1
ATOM 735 N N . ASN A 1 92 ? -3.655 13.830 -8.659 1.00 68.12 92 ASN A N 1
ATOM 736 C CA . ASN A 1 92 ? -3.354 13.627 -10.067 1.00 68.12 92 ASN A CA 1
ATOM 737 C C . ASN A 1 92 ? -2.580 14.836 -10.602 1.00 68.12 92 ASN A C 1
ATOM 739 O O . ASN A 1 92 ? -2.994 15.991 -10.447 1.00 68.12 92 ASN A O 1
ATOM 743 N N . LYS A 1 93 ? -1.433 14.573 -11.230 1.00 58.59 93 LYS A N 1
ATOM 744 C CA . LYS A 1 93 ? -0.680 15.617 -11.914 1.00 58.59 93 LYS A CA 1
ATOM 745 C C . LYS A 1 93 ? -1.253 15.762 -13.314 1.00 58.59 93 LYS A C 1
ATOM 747 O O . LYS A 1 93 ? -0.884 15.016 -14.220 1.00 58.59 93 LYS A O 1
ATOM 752 N N . ASP A 1 94 ? -2.127 16.743 -13.493 1.00 58.44 94 ASP A N 1
ATOM 753 C CA . ASP A 1 94 ? -2.468 17.173 -14.838 1.00 58.44 94 ASP A CA 1
ATOM 754 C C . ASP A 1 94 ? -1.209 17.786 -15.469 1.00 58.44 94 ASP A C 1
ATOM 756 O O . ASP A 1 94 ? -0.541 18.633 -14.877 1.00 58.44 94 ASP A O 1
ATOM 760 N N . SER A 1 95 ? -0.819 17.304 -16.648 1.00 55.53 95 SER A N 1
ATOM 761 C CA . SER A 1 95 ? 0.452 17.697 -17.282 1.00 55.53 95 SER A CA 1
ATOM 762 C C . SER A 1 95 ? 0.413 19.121 -17.852 1.00 55.53 95 SER A C 1
ATOM 764 O O . SER A 1 95 ? 1.391 19.578 -18.436 1.00 55.53 95 SER A O 1
ATOM 766 N N . THR A 1 96 ? -0.725 19.803 -17.709 1.00 57.94 96 THR A N 1
ATOM 767 C CA . THR A 1 96 ? -1.057 21.050 -18.399 1.00 57.94 96 THR A CA 1
ATOM 768 C C . THR A 1 96 ? -1.244 22.250 -17.469 1.00 57.94 96 THR A C 1
ATOM 770 O O . THR A 1 96 ? -1.208 23.383 -17.945 1.00 57.94 96 THR A O 1
ATOM 773 N N . THR A 1 97 ? -1.383 22.043 -16.156 1.00 57.53 97 THR A N 1
ATOM 774 C CA . THR A 1 97 ? -1.593 23.121 -15.177 1.00 57.53 97 THR A CA 1
ATOM 775 C C . THR A 1 97 ? -0.708 22.951 -13.949 1.00 57.53 97 THR A C 1
ATOM 777 O O . THR A 1 97 ? -0.616 21.860 -13.396 1.00 57.53 97 THR A O 1
ATOM 780 N N . ASP A 1 98 ? -0.131 24.053 -13.458 1.00 60.50 98 ASP A N 1
ATOM 781 C CA . ASP A 1 98 ? 0.677 24.086 -12.222 1.00 60.50 98 ASP A CA 1
ATOM 782 C C . ASP A 1 98 ? -0.129 23.779 -10.944 1.00 60.50 98 ASP A C 1
ATOM 784 O O . ASP A 1 98 ? 0.441 23.622 -9.863 1.00 60.50 98 ASP A O 1
ATOM 788 N N . ASN A 1 99 ? -1.454 23.662 -11.054 1.00 64.62 99 ASN A N 1
ATOM 789 C CA . ASN A 1 99 ? -2.323 23.278 -9.952 1.00 64.62 99 ASN A CA 1
ATOM 790 C C . ASN A 1 99 ? -2.551 21.758 -9.956 1.00 64.62 99 ASN A C 1
ATOM 792 O O . ASN A 1 99 ? -3.017 21.226 -10.967 1.00 64.62 99 ASN A O 1
ATOM 796 N N . PRO A 1 100 ? -2.280 21.050 -8.843 1.00 66.06 100 PRO A N 1
ATOM 797 C CA . PRO A 1 100 ? -2.618 19.638 -8.732 1.00 66.06 100 PRO A CA 1
ATOM 798 C C . PRO A 1 100 ? -4.138 19.470 -8.791 1.00 66.06 100 PRO A C 1
ATOM 800 O O . PRO A 1 100 ? -4.872 20.157 -8.076 1.00 66.06 100 PRO A O 1
ATOM 803 N N . ASN A 1 101 ? -4.609 18.537 -9.617 1.00 72.56 101 ASN A N 1
ATOM 804 C CA . ASN A 1 101 ? -6.012 18.159 -9.609 1.00 72.56 101 ASN A CA 1
ATOM 805 C C . ASN A 1 101 ? -6.241 17.206 -8.428 1.00 72.56 101 ASN A C 1
ATOM 807 O O . ASN A 1 101 ? -5.641 16.130 -8.359 1.00 72.56 101 ASN A O 1
ATOM 811 N N . LEU A 1 102 ? -7.061 17.641 -7.471 1.00 76.94 102 LEU A N 1
ATOM 812 C CA . LEU A 1 102 ? -7.391 16.879 -6.273 1.00 76.94 102 LEU A CA 1
ATOM 813 C C . LEU A 1 102 ? -8.750 16.210 -6.473 1.00 76.94 102 LEU A C 1
ATOM 815 O O . LEU A 1 102 ? -9.793 16.836 -6.288 1.00 76.94 102 LEU A O 1
ATOM 819 N N . GLU A 1 103 ? -8.733 14.930 -6.831 1.00 81.25 103 GLU A N 1
ATOM 820 C CA . GLU A 1 103 ? -9.952 14.128 -6.940 1.00 81.25 103 GLU A CA 1
ATOM 821 C C . GLU A 1 103 ? -10.315 13.569 -5.562 1.00 81.25 103 GLU A C 1
ATOM 823 O O . GLU A 1 103 ? -9.505 12.883 -4.934 1.00 81.25 103 GLU A O 1
ATOM 828 N N . GLU A 1 104 ? -11.513 13.883 -5.059 1.00 82.44 104 GLU A N 1
ATOM 829 C CA . GLU A 1 104 ? -11.983 13.352 -3.778 1.00 82.44 104 GLU A CA 1
ATOM 830 C C . GLU A 1 104 ? -12.346 11.871 -3.909 1.00 82.44 104 GLU A C 1
ATOM 832 O O . GLU A 1 104 ? -13.115 11.474 -4.783 1.00 82.44 104 GLU A O 1
ATOM 837 N N . ILE A 1 105 ? -11.801 11.059 -3.006 1.00 84.69 105 ILE A N 1
ATOM 838 C CA . ILE A 1 105 ? -11.999 9.614 -2.977 1.00 84.69 105 ILE A CA 1
ATOM 839 C C . ILE A 1 105 ? -12.447 9.149 -1.593 1.00 84.69 105 ILE A C 1
ATOM 841 O O . ILE A 1 105 ? -12.016 9.672 -0.559 1.00 84.69 105 ILE A O 1
ATOM 845 N N . GLU A 1 106 ? -13.260 8.096 -1.579 1.00 83.38 106 GLU A N 1
ATOM 846 C CA . GLU A 1 106 ? -13.641 7.372 -0.369 1.00 83.38 106 GLU A CA 1
ATOM 847 C C . GLU A 1 106 ? -12.964 5.999 -0.345 1.00 83.38 106 GLU A C 1
ATOM 849 O O . GLU A 1 106 ? -13.124 5.170 -1.244 1.00 83.38 106 GLU A O 1
ATOM 854 N N . LEU A 1 107 ? -12.196 5.738 0.708 1.00 78.56 107 LEU A N 1
ATOM 855 C CA . LEU A 1 107 ? -11.417 4.517 0.870 1.00 78.56 107 LEU A CA 1
ATOM 856 C C . LEU A 1 107 ? -12.013 3.663 1.979 1.00 78.56 107 LEU A C 1
ATOM 858 O O . LEU A 1 107 ? -11.997 4.041 3.149 1.00 78.56 107 LEU A O 1
ATOM 862 N N . LYS A 1 108 ? -12.468 2.458 1.635 1.00 82.25 108 LYS A N 1
ATOM 863 C CA . LYS A 1 108 ? -12.920 1.480 2.627 1.00 82.25 108 LYS A CA 1
ATOM 864 C C . LYS A 1 108 ? -11.758 0.616 3.113 1.00 82.25 108 LYS A C 1
ATOM 866 O O . LYS A 1 108 ? -11.226 -0.204 2.364 1.00 82.25 108 LYS A O 1
ATOM 871 N N . VAL A 1 109 ? -11.418 0.726 4.393 1.00 77.12 109 VAL A N 1
ATOM 872 C CA . VAL A 1 109 ? -10.434 -0.143 5.043 1.00 77.12 109 VAL A CA 1
ATOM 873 C C . VAL A 1 109 ? -11.022 -1.547 5.172 1.00 77.12 109 VAL A C 1
ATOM 875 O O . VAL A 1 109 ? -11.983 -1.780 5.903 1.00 77.12 109 VAL A O 1
ATOM 878 N N . LYS A 1 110 ? -10.444 -2.498 4.433 1.00 74.25 110 LYS A N 1
ATOM 879 C CA . LYS A 1 110 ? -10.867 -3.906 4.448 1.00 74.25 110 LYS A CA 1
ATOM 880 C C . LYS A 1 110 ? -10.291 -4.672 5.635 1.00 74.25 110 LYS A C 1
ATOM 882 O O . LYS A 1 110 ? -11.026 -5.361 6.333 1.00 74.25 110 LYS A O 1
ATOM 887 N N . SER A 1 111 ? -8.984 -4.564 5.855 1.00 71.62 111 SER A N 1
ATOM 888 C CA . SER A 1 111 ? -8.282 -5.276 6.924 1.00 71.62 111 SER A CA 1
ATOM 889 C C . SER A 1 111 ? -6.885 -4.706 7.129 1.00 71.62 111 SER A C 1
ATOM 891 O O . SER A 1 111 ? -6.254 -4.263 6.169 1.00 71.62 111 SER A O 1
ATOM 893 N N . GLN A 1 112 ? -6.361 -4.811 8.348 1.00 74.62 112 GLN A N 1
ATOM 894 C CA . GLN A 1 112 ? -4.936 -4.603 8.594 1.00 74.62 112 G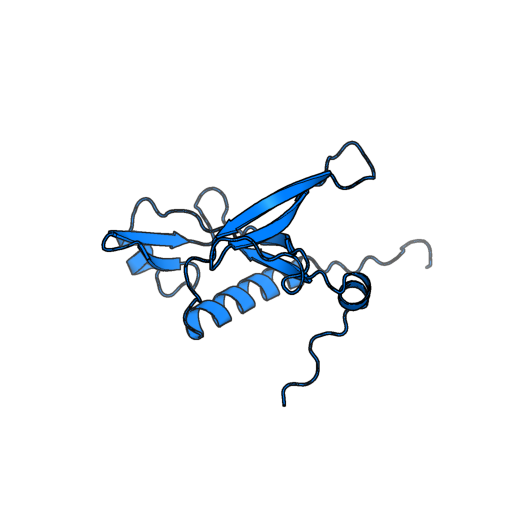LN A CA 1
ATOM 895 C C . GLN A 1 112 ? -4.140 -5.825 8.119 1.00 74.62 112 GLN A C 1
ATOM 897 O O . GLN A 1 112 ? -4.535 -6.970 8.348 1.00 74.62 112 GLN A O 1
ATOM 902 N N . LEU A 1 113 ? -3.016 -5.584 7.444 1.00 72.75 113 LEU A N 1
ATOM 903 C CA . LEU A 1 113 ? -2.090 -6.653 7.077 1.00 72.75 113 LEU A CA 1
ATOM 904 C C . LEU A 1 113 ? -1.401 -7.198 8.333 1.00 72.75 113 LEU A C 1
ATOM 906 O O . LEU A 1 113 ? -1.091 -6.448 9.256 1.00 72.75 113 LEU A O 1
ATOM 910 N N . ARG A 1 114 ? -1.106 -8.504 8.349 1.00 77.88 114 ARG A N 1
ATOM 911 C CA . ARG A 1 114 ? -0.246 -9.084 9.393 1.00 77.88 114 ARG A CA 1
ATOM 912 C C . ARG A 1 114 ? 1.136 -8.434 9.334 1.00 77.88 114 ARG A C 1
ATOM 914 O O . ARG A 1 114 ? 1.638 -8.185 8.236 1.00 77.88 114 ARG A O 1
ATOM 921 N N . THR A 1 115 ? 1.771 -8.262 10.489 1.00 76.88 115 THR A N 1
ATOM 922 C CA . THR A 1 115 ? 3.043 -7.537 10.648 1.00 76.88 115 THR A CA 1
ATOM 923 C C . THR A 1 115 ? 4.104 -7.950 9.628 1.00 76.88 115 THR A C 1
ATOM 925 O O . THR A 1 115 ? 4.567 -7.108 8.871 1.00 76.88 115 THR A O 1
ATOM 928 N N . GLY A 1 116 ? 4.382 -9.251 9.476 1.00 76.44 116 GLY A N 1
ATOM 929 C CA . GLY A 1 116 ? 5.401 -9.716 8.524 1.00 76.44 116 GLY A CA 1
ATOM 930 C C . GLY A 1 116 ? 5.078 -9.453 7.044 1.00 76.44 116 GLY A C 1
ATOM 931 O O . GLY A 1 116 ? 5.984 -9.364 6.223 1.00 76.44 116 GLY A O 1
ATOM 932 N N . TYR A 1 117 ? 3.803 -9.306 6.662 1.00 74.56 117 TYR A N 1
ATOM 933 C CA . TYR A 1 117 ? 3.464 -8.819 5.320 1.00 74.56 117 TYR A CA 1
ATOM 934 C C . TYR A 1 117 ? 3.685 -7.312 5.226 1.00 74.56 117 TYR A C 1
ATOM 936 O O . TYR A 1 117 ? 4.340 -6.862 4.291 1.00 74.56 117 TYR A O 1
ATOM 944 N N . ALA A 1 118 ? 3.185 -6.551 6.202 1.00 75.19 118 ALA A N 1
ATOM 945 C CA . ALA A 1 118 ? 3.312 -5.097 6.231 1.00 75.19 118 ALA A CA 1
ATOM 946 C C . ALA A 1 118 ? 4.780 -4.635 6.173 1.00 75.19 118 ALA A C 1
ATOM 948 O O . ALA A 1 118 ? 5.111 -3.785 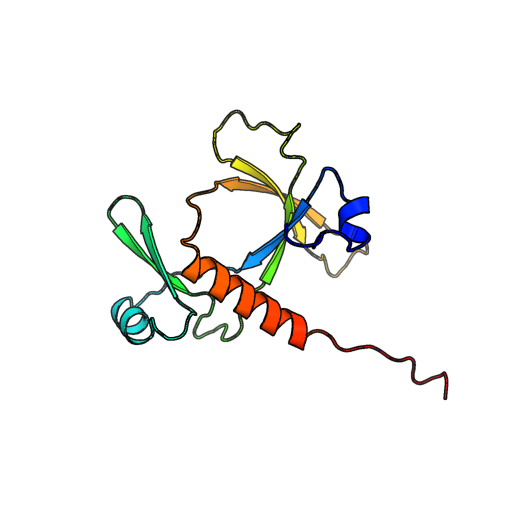5.351 1.00 75.19 118 ALA A O 1
ATOM 949 N N . GLU A 1 119 ? 5.665 -5.246 6.965 1.00 79.31 119 GLU A N 1
ATOM 950 C CA . GLU A 1 119 ? 7.103 -4.938 6.995 1.00 79.31 119 GLU A CA 1
ATOM 951 C C . GLU A 1 119 ? 7.770 -5.152 5.633 1.00 79.31 119 GLU A C 1
ATOM 953 O O . GLU A 1 119 ? 8.537 -4.310 5.164 1.00 79.31 119 GLU A O 1
ATOM 958 N N . ARG A 1 120 ? 7.437 -6.253 4.948 1.00 78.50 120 ARG A N 1
ATOM 959 C CA . ARG A 1 120 ? 7.975 -6.542 3.612 1.00 78.50 120 ARG A CA 1
ATOM 960 C C . ARG A 1 120 ? 7.520 -5.514 2.584 1.00 78.50 120 ARG A C 1
ATOM 962 O O . ARG A 1 120 ? 8.341 -5.042 1.805 1.00 78.50 120 ARG A O 1
ATOM 969 N N . PHE A 1 121 ? 6.250 -5.114 2.609 1.00 76.88 121 PHE A N 1
ATOM 970 C CA . PHE A 1 121 ? 5.753 -4.072 1.705 1.00 76.88 121 PHE A CA 1
ATOM 971 C C . PHE A 1 121 ? 6.372 -2.708 1.985 1.00 76.88 121 PHE A C 1
ATOM 973 O O . PHE A 1 121 ? 6.755 -2.013 1.046 1.00 76.88 121 PHE A O 1
ATOM 980 N N . GLN A 1 122 ? 6.533 -2.349 3.259 1.00 77.06 122 GLN A N 1
ATOM 981 C CA . GLN A 1 122 ? 7.238 -1.129 3.643 1.00 77.06 122 GLN A CA 1
ATOM 982 C C . GLN A 1 122 ? 8.689 -1.150 3.152 1.00 77.06 122 GLN A C 1
ATOM 984 O O . GLN A 1 122 ? 9.155 -0.153 2.605 1.00 77.06 122 GLN A O 1
ATOM 989 N N . SER A 1 123 ? 9.374 -2.292 3.265 1.00 80.88 123 SER A N 1
ATOM 990 C CA . SER A 1 123 ? 10.733 -2.467 2.749 1.00 80.88 123 SER A CA 1
ATOM 991 C C . SER A 1 123 ? 10.800 -2.289 1.229 1.00 80.88 123 SER A C 1
ATOM 993 O O . SER A 1 123 ? 11.625 -1.516 0.746 1.00 80.88 123 SER A O 1
ATOM 995 N N . VAL A 1 124 ? 9.892 -2.917 0.471 1.00 80.31 124 VAL A N 1
ATOM 996 C CA . VAL A 1 124 ? 9.840 -2.777 -0.995 1.00 80.31 124 VAL A CA 1
ATOM 997 C C . VAL A 1 124 ? 9.558 -1.331 -1.409 1.00 80.31 124 VAL A C 1
ATOM 999 O O . VAL A 1 124 ? 10.252 -0.792 -2.272 1.00 80.31 124 VAL A O 1
ATOM 1002 N N . ALA A 1 125 ? 8.585 -0.673 -0.772 1.00 76.62 125 ALA A N 1
ATOM 1003 C CA . ALA A 1 125 ? 8.262 0.722 -1.057 1.00 76.62 125 ALA A CA 1
ATOM 1004 C C . ALA A 1 125 ? 9.437 1.664 -0.743 1.00 76.62 125 ALA A C 1
ATOM 1006 O O . ALA A 1 125 ? 9.736 2.572 -1.526 1.00 76.62 125 ALA A O 1
ATOM 1007 N N . ALA A 1 126 ? 10.130 1.437 0.378 1.00 76.75 126 ALA A N 1
ATOM 1008 C CA . ALA A 1 126 ? 11.305 2.206 0.771 1.00 76.75 126 ALA A CA 1
ATOM 1009 C C . ALA A 1 126 ? 12.468 2.008 -0.210 1.00 76.75 126 ALA A C 1
ATOM 1011 O O . ALA A 1 126 ? 13.036 2.992 -0.677 1.00 76.75 126 ALA A O 1
ATOM 1012 N N . GLN A 1 127 ? 12.778 0.762 -0.583 1.00 78.75 127 GLN A N 1
ATOM 1013 C CA . GLN A 1 127 ? 13.832 0.449 -1.553 1.00 78.75 127 GLN A CA 1
ATOM 1014 C C . GLN A 1 127 ? 13.547 1.059 -2.926 1.00 78.75 127 GLN A C 1
ATOM 1016 O O . GLN A 1 127 ? 14.455 1.598 -3.555 1.00 78.75 127 GLN A O 1
ATOM 1021 N N . TYR A 1 128 ? 12.297 0.996 -3.391 1.00 74.31 128 TYR A N 1
ATOM 1022 C CA . TYR A 1 128 ? 11.914 1.606 -4.661 1.00 74.31 128 TYR A CA 1
ATOM 1023 C C . TYR A 1 128 ? 12.027 3.135 -4.608 1.00 74.31 128 TYR A C 1
ATOM 1025 O O . TYR A 1 128 ? 12.628 3.727 -5.497 1.00 74.31 128 TYR A O 1
ATOM 1033 N N . THR A 1 129 ? 11.542 3.769 -3.533 1.00 68.50 129 THR A N 1
ATOM 1034 C CA . THR A 1 129 ? 11.665 5.228 -3.352 1.00 68.50 129 THR A CA 1
ATOM 1035 C C . THR A 1 129 ? 13.133 5.663 -3.277 1.00 68.50 129 THR A C 1
ATOM 1037 O O . THR A 1 129 ? 13.502 6.660 -3.888 1.00 68.50 129 THR A O 1
ATOM 1040 N N . ALA A 1 130 ? 13.986 4.910 -2.576 1.00 65.38 130 ALA A N 1
ATOM 1041 C CA . ALA A 1 130 ? 15.407 5.231 -2.432 1.00 65.38 130 ALA A CA 1
ATOM 1042 C C . ALA A 1 130 ? 16.154 5.246 -3.776 1.00 65.38 130 ALA A C 1
ATOM 1044 O O . ALA A 1 130 ? 17.095 6.011 -3.944 1.00 65.38 130 ALA A O 1
ATOM 1045 N N . ARG A 1 131 ? 15.711 4.451 -4.759 1.00 61.09 131 ARG A N 1
ATOM 1046 C CA . ARG A 1 131 ? 16.283 4.452 -6.118 1.00 61.09 131 ARG A CA 1
ATOM 1047 C C . ARG A 1 131 ? 15.911 5.687 -6.942 1.00 61.09 131 ARG A C 1
ATOM 1049 O O . ARG A 1 131 ? 16.550 5.932 -7.957 1.00 61.09 131 ARG A O 1
ATOM 1056 N N . ILE A 1 132 ? 14.884 6.435 -6.533 1.00 58.50 132 ILE A N 1
ATOM 1057 C CA . ILE A 1 132 ? 14.424 7.666 -7.199 1.00 58.50 132 ILE A CA 1
ATOM 1058 C C . ILE A 1 132 ? 15.157 8.902 -6.644 1.00 58.50 132 ILE A C 1
ATOM 1060 O O . ILE A 1 132 ? 15.091 9.970 -7.244 1.00 58.50 132 ILE A O 1
ATOM 1064 N N . GLY A 1 133 ? 15.896 8.764 -5.535 1.00 46.91 133 GLY A N 1
ATOM 1065 C CA . GLY A 1 133 ? 16.745 9.816 -4.975 1.00 46.91 133 GLY A CA 1
ATOM 1066 C C . GLY A 1 133 ? 17.948 10.114 -5.869 1.00 46.91 133 GLY A C 1
ATOM 1067 O O . GLY A 1 133 ? 19.055 9.664 -5.597 1.00 46.91 133 GLY A O 1
ATOM 1068 N N . VAL A 1 134 ? 17.722 10.846 -6.957 1.00 49.91 134 VAL A N 1
ATOM 1069 C CA . VAL A 1 134 ? 18.777 11.544 -7.686 1.00 49.91 134 VAL A CA 1
ATOM 1070 C C . VAL A 1 134 ? 18.950 12.889 -6.990 1.00 49.91 134 VAL A C 1
ATOM 1072 O O . VAL A 1 134 ? 18.085 13.758 -7.095 1.00 49.91 134 VAL A O 1
ATOM 1075 N N . ASP A 1 135 ? 20.049 13.052 -6.255 1.00 50.38 135 ASP A N 1
ATOM 1076 C CA . ASP A 1 135 ? 20.457 14.357 -5.744 1.00 50.38 135 ASP A CA 1
ATOM 1077 C C . ASP A 1 135 ? 20.874 15.220 -6.940 1.00 50.38 135 ASP A C 1
ATOM 1079 O O . ASP A 1 135 ? 21.938 15.038 -7.536 1.00 50.38 135 ASP A O 1
ATOM 1083 N N . TYR A 1 136 ? 19.999 16.134 -7.352 1.00 52.44 136 TYR A N 1
ATOM 1084 C CA . TYR A 1 136 ? 20.317 17.093 -8.402 1.00 52.44 136 TYR A CA 1
ATOM 1085 C C . TYR A 1 136 ? 21.330 18.105 -7.860 1.00 52.44 136 TYR A C 1
ATOM 1087 O O . TYR A 1 136 ? 21.033 18.841 -6.919 1.00 52.44 136 TYR A O 1
ATOM 1095 N N . PHE A 1 137 ? 22.513 18.174 -8.470 1.00 58.59 137 PHE A N 1
ATOM 1096 C CA . PHE A 1 137 ? 23.467 19.256 -8.235 1.00 58.59 137 PHE A CA 1
ATOM 1097 C C . PHE A 1 137 ? 23.436 20.247 -9.405 1.00 58.59 137 PHE A C 1
ATOM 1099 O O . PHE A 1 137 ? 23.193 19.876 -10.553 1.00 58.59 137 PHE A O 1
ATOM 1106 N N . ASN A 1 138 ? 23.658 21.529 -9.114 1.00 49.41 138 ASN A N 1
ATOM 1107 C CA . ASN A 1 138 ? 23.715 22.572 -10.134 1.00 49.41 138 ASN A CA 1
ATOM 1108 C C . ASN A 1 138 ? 25.109 22.604 -10.778 1.00 49.41 138 ASN A C 1
ATOM 1110 O O . ASN A 1 138 ? 26.056 23.118 -10.180 1.00 49.41 138 ASN A O 1
ATOM 1114 N N . GLU A 1 139 ? 25.215 22.094 -12.005 1.00 59.25 139 GLU A N 1
ATOM 1115 C CA . GLU A 1 139 ? 26.454 22.057 -12.797 1.00 59.25 139 GLU A CA 1
ATOM 1116 C C . GLU A 1 139 ? 27.053 23.455 -13.054 1.00 59.25 139 GLU A C 1
ATOM 1118 O O . GLU A 1 139 ? 28.266 23.592 -13.152 1.00 59.25 139 GLU A O 1
ATOM 1123 N N . LYS A 1 140 ? 26.238 24.523 -13.078 1.00 60.88 140 LYS A N 1
ATOM 1124 C CA . LYS A 1 140 ? 26.694 25.898 -13.381 1.00 60.88 140 LYS A CA 1
ATOM 1125 C C . LYS A 1 140 ? 27.475 26.591 -12.255 1.00 60.88 140 LYS A C 1
ATOM 1127 O O . LYS A 1 140 ? 27.745 27.784 -12.359 1.00 60.88 140 LYS A O 1
ATOM 1132 N N . THR A 1 141 ? 27.780 25.884 -11.172 1.00 56.19 141 THR A N 1
ATOM 1133 C CA . THR A 1 141 ? 28.442 26.449 -9.982 1.00 56.19 141 THR A CA 1
ATOM 1134 C C . THR A 1 141 ? 29.881 25.950 -9.792 1.00 56.19 141 THR A C 1
ATOM 1136 O O . THR A 1 141 ? 30.434 26.143 -8.711 1.00 56.19 141 THR A O 1
ATOM 1139 N N . LEU A 1 142 ? 30.476 25.322 -10.816 1.00 43.22 142 LEU A N 1
ATOM 1140 C CA . LEU A 1 142 ? 31.891 24.924 -10.871 1.00 43.22 142 LEU A CA 1
ATOM 1141 C C . LEU A 1 142 ? 32.688 25.815 -11.828 1.00 43.22 142 LEU A C 1
ATOM 1143 O O . LEU A 1 142 ? 32.175 26.090 -12.936 1.00 43.22 142 LEU A O 1
#

Foldseek 3Di:
DPPPPQPPVVSVVLPVKDKDKDWDKDWDPDVVVCVVVVVVLQWDWDQPPNDITIIGQADPVGRAIDIFIWTWDRPVPDDDPDPQKTKTWGFDDDVPDPDTDTDIDIDGDPDDDDPVSVVSVVVSVVVSVVVVPDPDDDPVPD